Protein AF-A0A7C1WJR2-F1 (afdb_monomer_lite)

pLDDT: mean 90.22, std 9.11, range [65.12, 98.56]

Secondary structure (DSSP, 8-state):
-EEEEE-SS-EEEEEEES--B-TTS-B---TT-EEEE-TT-EEEEE--S--EEEEEESSSPPEEEEEE-----

Sequence (73 aa):
MKIVAVARSDEHVFNLKGGQGTKSGRKLRFSGDYALNTSGQPHSAFVSAETIALVVYTGEPDEIKSISVVDIR

Foldseek 3Di:
DKWKWFFQAKKKKAWQQAAAADLQRHHPDGHGDIDIRHHRRTDMGHHPDDTDIDMDGPDDGIDTPDDDDDHRD

Structure (mmCIF, N/CA/C/O backbone):
data_AF-A0A7C1WJR2-F1
#
_entry.id   AF-A0A7C1WJR2-F1
#
loop_
_atom_site.group_PDB
_atom_site.id
_atom_site.type_symbol
_atom_site.label_atom_id
_atom_site.label_alt_id
_atom_site.label_comp_id
_atom_site.label_asym_id
_atom_site.label_entity_id
_atom_site.label_seq_id
_atom_site.pdbx_PDB_ins_co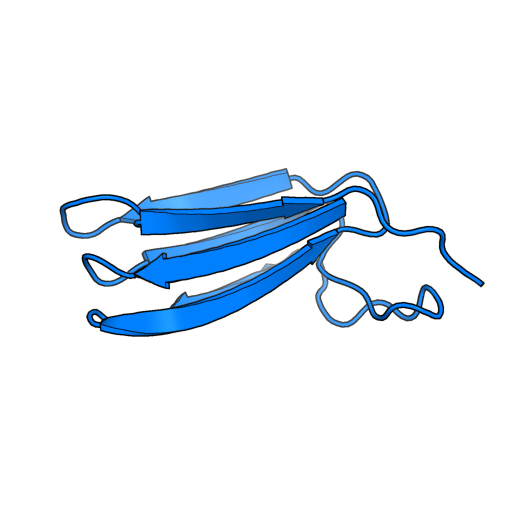de
_atom_site.Cartn_x
_atom_site.Cartn_y
_atom_site.Cartn_z
_atom_site.occupancy
_atom_site.B_iso_or_equiv
_atom_site.auth_seq_id
_atom_site.auth_comp_id
_atom_site.auth_asym_id
_atom_site.auth_atom_id
_atom_site.pdbx_PDB_model_num
ATOM 1 N N . MET A 1 1 ? 7.819 10.014 -6.981 1.00 88.62 1 MET A N 1
ATOM 2 C CA . MET A 1 1 ? 6.828 10.535 -6.007 1.00 88.62 1 MET A CA 1
ATOM 3 C C . MET A 1 1 ? 7.014 9.832 -4.669 1.00 88.62 1 MET A C 1
ATOM 5 O O . MET A 1 1 ? 7.223 8.624 -4.663 1.00 88.62 1 MET A O 1
ATOM 9 N N . LYS A 1 2 ? 6.951 10.559 -3.552 1.00 91.88 2 LYS A N 1
ATOM 10 C CA . LYS A 1 2 ? 6.956 10.006 -2.195 1.00 91.88 2 LYS A CA 1
ATOM 11 C C . LYS A 1 2 ? 5.652 10.365 -1.485 1.00 91.88 2 LYS A C 1
ATOM 13 O O . LYS A 1 2 ? 5.296 11.541 -1.440 1.00 91.88 2 LYS A O 1
ATOM 18 N N . ILE A 1 3 ? 5.002 9.366 -0.900 1.00 94.38 3 ILE A N 1
ATOM 19 C CA . ILE A 1 3 ? 3.815 9.507 -0.049 1.00 94.38 3 ILE A CA 1
ATOM 20 C C . ILE A 1 3 ? 4.191 9.059 1.363 1.00 94.38 3 ILE A C 1
ATOM 22 O O . ILE A 1 3 ? 4.890 8.056 1.520 1.00 94.38 3 ILE A O 1
ATOM 26 N N . VAL A 1 4 ? 3.759 9.804 2.378 1.00 96.62 4 VAL A N 1
ATOM 27 C CA . VAL A 1 4 ? 3.847 9.415 3.794 1.00 96.62 4 VAL A CA 1
ATOM 28 C C . VAL A 1 4 ? 2.439 9.416 4.366 1.00 96.62 4 VAL A C 1
ATOM 30 O O . VAL A 1 4 ? 1.735 10.420 4.233 1.00 96.62 4 VAL A O 1
ATOM 33 N N . ALA A 1 5 ? 2.053 8.319 5.007 1.00 97.75 5 ALA A N 1
ATOM 34 C CA . ALA A 1 5 ? 0.702 8.101 5.499 1.00 97.75 5 ALA A CA 1
ATOM 35 C C . ALA A 1 5 ? 0.698 7.374 6.848 1.00 97.75 5 ALA A C 1
ATOM 37 O O . ALA A 1 5 ? 1.712 6.820 7.287 1.00 97.75 5 ALA A O 1
ATOM 38 N N . VAL A 1 6 ? -0.457 7.403 7.505 1.00 98.44 6 VAL A N 1
ATOM 39 C CA . VAL A 1 6 ? -0.786 6.537 8.638 1.00 98.44 6 VAL A CA 1
ATOM 40 C C . VAL A 1 6 ? -2.033 5.748 8.267 1.00 98.44 6 VAL A C 1
ATOM 42 O O . VAL A 1 6 ? -3.048 6.347 7.907 1.00 98.44 6 VAL A O 1
ATOM 45 N N . ALA A 1 7 ? -1.962 4.424 8.379 1.00 98.12 7 ALA A N 1
ATOM 46 C CA . ALA A 1 7 ? -3.090 3.551 8.084 1.00 98.12 7 ALA A CA 1
ATOM 47 C C . ALA A 1 7 ? -4.202 3.753 9.128 1.00 98.12 7 ALA A C 1
ATOM 49 O O . ALA A 1 7 ? -3.960 3.614 10.329 1.00 98.12 7 ALA A O 1
ATOM 50 N N . ARG A 1 8 ? -5.417 4.124 8.704 1.00 98.38 8 ARG A N 1
ATOM 51 C CA . ARG A 1 8 ? -6.575 4.290 9.614 1.00 98.38 8 ARG A CA 1
ATOM 52 C C . ARG A 1 8 ? -7.342 2.986 9.841 1.00 98.38 8 ARG A C 1
ATOM 54 O O . ARG A 1 8 ? -8.110 2.889 10.796 1.00 98.38 8 ARG A O 1
ATOM 61 N N . SER A 1 9 ? -7.097 1.998 8.992 1.00 98.44 9 SER A N 1
ATOM 62 C CA . SER A 1 9 ? -7.527 0.605 9.093 1.00 98.44 9 SER A CA 1
ATOM 63 C C . SER A 1 9 ? -6.441 -0.290 8.481 1.00 98.44 9 SER A C 1
ATOM 65 O O . SER A 1 9 ? -5.456 0.236 7.964 1.00 98.44 9 SER A O 1
ATOM 67 N N . ASP A 1 10 ? -6.578 -1.617 8.550 1.00 98.56 10 ASP A N 1
ATOM 68 C CA . ASP A 1 10 ? -5.651 -2.500 7.832 1.00 98.56 10 ASP A CA 1
ATOM 69 C C . ASP A 1 10 ? -5.778 -2.259 6.321 1.00 98.56 10 ASP A C 1
ATOM 71 O O . ASP A 1 10 ? -6.882 -2.328 5.764 1.00 98.56 10 ASP A O 1
ATOM 75 N N . GLU A 1 11 ? -4.645 -1.989 5.676 1.00 98.06 11 GLU A N 1
ATOM 76 C CA . GLU A 1 11 ? -4.507 -1.767 4.241 1.00 98.06 11 GLU A CA 1
ATOM 77 C C . GLU A 1 11 ? -3.717 -2.920 3.610 1.00 98.06 11 GLU A C 1
ATOM 79 O O . GLU A 1 11 ? -2.541 -3.157 3.906 1.00 98.06 11 GLU A O 1
ATOM 84 N N . HIS A 1 12 ? -4.368 -3.618 2.688 1.00 97.50 12 HIS A N 1
ATOM 85 C CA . HIS A 1 12 ? -3.779 -4.672 1.878 1.00 97.50 12 HIS A CA 1
ATOM 86 C C . HIS A 1 12 ? -3.376 -4.107 0.520 1.00 97.50 12 HIS A C 1
ATOM 88 O O . HIS A 1 12 ? -4.228 -3.630 -0.231 1.00 97.50 12 HIS A O 1
ATOM 94 N N . VAL A 1 13 ? -2.096 -4.210 0.171 1.00 95.31 13 VAL A N 1
ATOM 95 C CA . VAL A 1 13 ? -1.559 -3.707 -1.098 1.00 95.31 13 VAL A CA 1
ATOM 96 C C . VAL A 1 13 ? -1.052 -4.870 -1.936 1.00 95.31 13 VAL A C 1
ATOM 98 O O . VAL A 1 13 ? -0.109 -5.560 -1.550 1.00 95.31 13 VAL A O 1
ATOM 101 N N . PHE A 1 14 ? -1.643 -5.052 -3.113 1.00 95.25 14 PHE A N 1
ATOM 102 C CA . PHE A 1 14 ? -1.225 -6.032 -4.111 1.00 95.25 14 PHE A CA 1
ATOM 103 C C . PHE A 1 14 ? -0.687 -5.310 -5.345 1.00 95.25 14 PHE A C 1
ATOM 105 O O . PHE A 1 14 ? -1.425 -4.608 -6.037 1.00 95.25 14 PHE A O 1
ATOM 112 N N . ASN A 1 15 ? 0.594 -5.486 -5.659 1.00 92.19 15 ASN A N 1
ATOM 113 C CA . ASN A 1 15 ? 1.190 -4.852 -6.834 1.00 92.19 15 ASN A CA 1
ATOM 114 C C . ASN A 1 15 ? 0.832 -5.621 -8.109 1.00 92.19 15 ASN A C 1
ATOM 116 O O . ASN A 1 15 ? 1.180 -6.790 -8.260 1.00 92.19 15 ASN A O 1
ATOM 120 N N . LEU A 1 16 ? 0.188 -4.952 -9.063 1.00 92.12 16 LEU A N 1
ATOM 121 C CA . LEU A 1 16 ? -0.209 -5.535 -10.347 1.00 92.12 16 LEU A CA 1
ATOM 122 C C . LEU A 1 16 ? 0.852 -5.276 -11.425 1.00 92.12 16 LEU A C 1
ATOM 124 O O . LEU A 1 16 ? 1.234 -6.179 -12.169 1.00 92.12 16 LEU A O 1
ATOM 128 N N . LYS A 1 17 ? 1.388 -4.053 -11.483 1.00 89.81 17 LYS A N 1
ATOM 129 C CA . LYS A 1 17 ? 2.437 -3.633 -12.427 1.00 89.81 17 LYS A CA 1
ATOM 130 C C . LYS A 1 17 ? 3.394 -2.667 -11.740 1.00 89.81 17 LYS A C 1
ATOM 132 O O . LYS A 1 17 ? 2.953 -1.791 -11.005 1.00 89.81 17 LYS A O 1
ATOM 137 N N . GLY A 1 18 ? 4.686 -2.767 -12.037 1.00 82.94 18 GLY A N 1
ATOM 138 C CA . GLY A 1 18 ? 5.687 -1.858 -11.477 1.00 82.94 18 GLY A CA 1
ATOM 139 C C . GLY A 1 18 ? 6.014 -2.210 -10.028 1.00 82.94 18 GLY A C 1
ATOM 140 O O . GLY A 1 18 ? 6.176 -3.387 -9.710 1.00 82.94 18 GLY A O 1
ATOM 141 N N . GLY A 1 19 ? 6.152 -1.200 -9.174 1.00 71.62 19 GLY A N 1
ATOM 142 C CA . GLY A 1 19 ? 6.412 -1.393 -7.754 1.00 71.62 19 GLY A CA 1
ATOM 143 C C . GLY A 1 19 ? 7.212 -0.256 -7.130 1.00 71.62 19 GLY A C 1
ATOM 144 O O . GLY A 1 19 ? 7.811 0.580 -7.812 1.00 71.62 19 GLY A O 1
ATOM 145 N N . GLN A 1 20 ? 7.223 -0.241 -5.798 1.00 75.69 20 GLN A N 1
ATOM 146 C CA . GLN A 1 20 ? 8.009 0.718 -5.030 1.00 75.69 20 GLN A CA 1
ATOM 147 C C . GLN A 1 20 ? 9.502 0.583 -5.342 1.00 75.69 20 GLN A C 1
ATOM 149 O O . GLN A 1 20 ? 10.004 -0.512 -5.611 1.00 75.69 20 GLN A O 1
ATOM 154 N N . GLY A 1 21 ? 10.223 1.697 -5.262 1.00 77.62 21 GLY A N 1
ATOM 155 C CA . GLY A 1 21 ? 11.664 1.750 -5.475 1.00 77.62 21 GLY A CA 1
ATOM 156 C C . GLY A 1 21 ? 12.390 2.562 -4.411 1.00 77.62 21 GLY A C 1
ATOM 157 O O . GLY A 1 21 ? 11.781 3.187 -3.546 1.00 77.62 21 GLY A O 1
ATOM 158 N N . THR A 1 22 ? 13.715 2.565 -4.464 1.00 75.56 22 THR A N 1
ATOM 159 C CA . THR A 1 22 ? 14.553 3.476 -3.681 1.00 75.56 22 THR A CA 1
ATOM 160 C C . THR A 1 22 ? 14.734 4.807 -4.413 1.00 75.56 22 THR A C 1
ATOM 162 O O . THR A 1 22 ? 14.475 4.928 -5.612 1.00 75.56 22 THR A O 1
ATOM 165 N N . LYS A 1 23 ? 15.288 5.804 -3.711 1.00 70.75 23 LYS A N 1
ATOM 166 C CA . LYS A 1 23 ? 15.724 7.078 -4.314 1.00 70.75 23 LYS A CA 1
ATOM 167 C C . LYS A 1 23 ? 16.790 6.927 -5.411 1.00 70.75 23 LYS A C 1
ATOM 169 O O . LYS A 1 23 ? 16.964 7.855 -6.183 1.00 70.75 23 LYS A O 1
ATOM 174 N N . SER A 1 24 ? 17.486 5.789 -5.464 1.00 72.25 24 SER A N 1
ATOM 175 C CA . SER A 1 24 ? 18.477 5.445 -6.496 1.00 72.25 24 SER A CA 1
ATOM 176 C C . SER A 1 24 ? 17.882 4.618 -7.645 1.00 72.25 24 SER A C 1
ATOM 178 O O . SER A 1 24 ? 18.610 3.964 -8.384 1.00 72.25 24 SER A O 1
ATOM 180 N N . GLY A 1 25 ? 16.550 4.532 -7.735 1.00 68.38 25 GLY A N 1
ATOM 181 C CA . GLY A 1 25 ? 15.856 3.793 -8.790 1.00 68.38 25 GLY A CA 1
ATOM 182 C C . GLY A 1 25 ? 15.861 2.268 -8.634 1.00 68.38 25 GLY A C 1
ATOM 183 O O . GLY A 1 25 ? 15.272 1.577 -9.465 1.00 68.38 25 GLY A O 1
ATOM 184 N N . ARG A 1 26 ? 16.458 1.712 -7.566 1.00 77.62 26 ARG A N 1
ATOM 185 C CA . ARG A 1 26 ? 16.412 0.263 -7.310 1.00 77.62 26 ARG A CA 1
ATOM 186 C C . ARG A 1 26 ? 14.977 -0.149 -7.004 1.00 77.62 26 ARG A C 1
ATOM 188 O O . ARG A 1 26 ? 14.387 0.372 -6.061 1.00 77.62 26 ARG A O 1
ATOM 195 N N . LYS A 1 27 ? 14.434 -1.115 -7.744 1.00 76.38 27 LYS A N 1
ATOM 196 C CA . LYS A 1 27 ? 13.118 -1.694 -7.442 1.00 76.38 27 LYS A CA 1
ATOM 197 C C . LYS A 1 27 ? 13.169 -2.451 -6.112 1.00 76.38 27 LYS A C 1
ATOM 199 O O . LYS A 1 27 ? 14.100 -3.215 -5.865 1.00 76.38 27 LYS A O 1
ATOM 204 N N . LEU A 1 28 ? 12.194 -2.190 -5.250 1.00 75.25 28 LEU A N 1
ATOM 205 C CA . LEU A 1 28 ? 12.002 -2.860 -3.961 1.00 75.25 28 LEU A CA 1
ATOM 206 C C . LEU A 1 28 ? 10.829 -3.831 -3.993 1.00 75.25 28 LEU A C 1
ATOM 208 O O . LEU A 1 28 ? 10.828 -4.777 -3.213 1.00 75.25 28 LEU A O 1
ATOM 212 N N . ARG A 1 29 ? 9.848 -3.586 -4.867 1.00 76.38 29 ARG A N 1
ATOM 213 C CA . ARG A 1 29 ? 8.710 -4.475 -5.072 1.00 76.38 29 ARG A CA 1
ATOM 214 C C . ARG A 1 29 ? 8.451 -4.739 -6.549 1.00 76.38 29 ARG A C 1
ATOM 216 O O . ARG A 1 29 ? 8.816 -3.926 -7.403 1.00 76.38 29 ARG A O 1
ATOM 223 N N . PHE A 1 30 ? 7.820 -5.870 -6.816 1.00 80.62 30 PHE A N 1
ATOM 224 C CA . PHE A 1 30 ? 7.521 -6.408 -8.136 1.00 80.62 30 PHE A CA 1
ATOM 225 C C . PHE A 1 30 ? 6.028 -6.730 -8.266 1.00 80.62 30 PHE A C 1
ATOM 227 O O . PHE A 1 30 ? 5.297 -6.796 -7.276 1.00 80.62 30 PHE A O 1
ATOM 234 N N . SER A 1 31 ? 5.568 -6.942 -9.500 1.00 86.38 31 SER A N 1
ATOM 235 C CA . SER A 1 31 ? 4.244 -7.515 -9.754 1.00 86.38 31 SER A CA 1
ATOM 236 C C . SER A 1 31 ? 4.072 -8.832 -8.994 1.00 86.38 31 SER A C 1
ATOM 238 O O . SER A 1 31 ? 4.957 -9.684 -9.032 1.00 86.38 31 SER A O 1
ATOM 240 N N . GLY A 1 32 ? 2.929 -8.995 -8.333 1.00 88.88 32 GLY A N 1
ATOM 241 C CA . GLY A 1 32 ? 2.616 -10.137 -7.475 1.00 88.88 32 GLY A CA 1
ATOM 242 C C . GLY A 1 32 ? 2.973 -9.933 -6.001 1.00 88.88 32 GLY A C 1
ATOM 243 O O . GLY A 1 32 ? 2.493 -10.695 -5.165 1.00 88.88 32 GLY A O 1
ATOM 244 N N . ASP A 1 33 ? 3.749 -8.901 -5.654 1.00 92.50 33 ASP A N 1
ATOM 245 C CA . ASP A 1 33 ? 4.071 -8.635 -4.254 1.00 92.50 33 ASP A CA 1
ATOM 246 C C . ASP A 1 33 ? 2.847 -8.180 -3.465 1.00 92.50 33 ASP A C 1
ATOM 248 O O . ASP A 1 33 ? 2.060 -7.340 -3.912 1.00 92.50 33 ASP A O 1
ATOM 252 N N . TYR A 1 34 ? 2.786 -8.671 -2.232 1.00 93.88 34 TYR A N 1
ATOM 253 C CA . TYR A 1 34 ? 1.815 -8.284 -1.226 1.00 93.88 34 TYR A CA 1
ATOM 254 C C . TYR A 1 34 ? 2.476 -7.481 -0.098 1.00 93.88 34 TYR A C 1
ATOM 256 O O . TYR A 1 34 ? 3.603 -7.763 0.331 1.00 93.88 34 TYR A O 1
ATOM 264 N N . ALA A 1 35 ? 1.769 -6.474 0.400 1.00 93.75 35 ALA A N 1
ATOM 265 C CA . ALA A 1 35 ? 2.094 -5.766 1.627 1.00 93.75 35 ALA A CA 1
ATOM 266 C C . ALA A 1 35 ? 0.846 -5.624 2.498 1.00 93.75 35 ALA A C 1
ATOM 268 O O . ALA A 1 35 ? -0.258 -5.465 1.985 1.00 93.75 35 ALA A O 1
ATOM 269 N N . LEU A 1 36 ? 1.060 -5.633 3.809 1.00 97.12 36 LEU A N 1
ATOM 270 C CA . LEU A 1 36 ? 0.060 -5.264 4.797 1.00 97.12 36 LEU A CA 1
ATOM 271 C C . LEU A 1 36 ? 0.585 -4.056 5.565 1.00 97.12 36 LEU A C 1
ATOM 273 O O . LEU A 1 36 ? 1.669 -4.144 6.149 1.00 97.12 36 LEU A O 1
ATOM 277 N N . ASN A 1 37 ? -0.174 -2.965 5.561 1.00 97.75 37 ASN A N 1
ATOM 278 C CA . ASN A 1 37 ? -0.000 -1.883 6.518 1.00 97.75 37 ASN A CA 1
ATOM 279 C C . ASN A 1 37 ? -1.091 -2.030 7.582 1.00 97.75 37 ASN A C 1
ATOM 281 O O . ASN A 1 37 ? -2.275 -1.907 7.280 1.00 97.75 37 ASN A O 1
ATOM 285 N N . THR A 1 38 ? -0.708 -2.358 8.813 1.00 98.44 38 THR A N 1
ATOM 286 C CA . THR A 1 38 ? -1.670 -2.593 9.899 1.00 98.44 38 THR A CA 1
ATOM 287 C C . THR A 1 38 ? -2.252 -1.279 10.407 1.00 98.44 38 THR A C 1
ATOM 289 O O . THR A 1 38 ? -1.570 -0.254 10.390 1.00 98.44 38 THR A O 1
ATOM 292 N N . SER A 1 39 ? -3.469 -1.303 10.939 1.00 98.44 39 SER A N 1
ATOM 293 C CA . SER A 1 39 ? -4.114 -0.135 11.540 1.00 98.44 39 SER A CA 1
ATOM 294 C C . SER A 1 39 ? -3.189 0.603 12.522 1.00 98.44 39 SER A C 1
ATOM 296 O O . SER A 1 39 ? -2.536 0.002 13.378 1.00 98.44 39 SER A O 1
ATOM 298 N N . GLY A 1 40 ? -3.095 1.924 12.367 1.00 98.19 40 GLY A N 1
ATOM 299 C CA . GLY A 1 40 ? -2.208 2.807 13.123 1.00 98.19 40 GLY A CA 1
ATOM 300 C C . GLY A 1 40 ? -0.764 2.868 12.616 1.00 98.19 40 GLY A C 1
ATOM 301 O O . GLY A 1 40 ? -0.002 3.705 13.100 1.00 98.19 40 GLY A O 1
ATOM 302 N N . GLN A 1 41 ? -0.365 2.034 11.649 1.00 98.12 41 GLN A N 1
ATOM 303 C CA . GLN A 1 41 ? 1.014 1.973 11.164 1.00 98.12 41 GLN A CA 1
ATOM 304 C C . GLN A 1 41 ? 1.389 3.227 10.359 1.00 98.12 41 GLN A C 1
ATOM 306 O O . GLN A 1 41 ? 0.811 3.477 9.292 1.00 98.12 41 GLN A O 1
ATOM 311 N N . PRO A 1 42 ? 2.424 3.977 10.786 1.00 98.00 42 PRO A N 1
ATOM 312 C CA . PRO A 1 42 ? 3.068 4.964 9.934 1.00 98.00 42 PRO A CA 1
ATOM 313 C C . PRO A 1 42 ? 3.852 4.249 8.836 1.00 98.00 42 PRO A C 1
ATOM 315 O O . PRO A 1 42 ? 4.676 3.373 9.115 1.00 98.00 42 PRO A O 1
ATOM 318 N N . HIS A 1 43 ? 3.635 4.633 7.585 1.00 95.25 43 HIS A N 1
ATOM 319 C CA . HIS A 1 43 ? 4.335 4.032 6.458 1.00 95.25 43 HIS A CA 1
ATOM 320 C C . HIS A 1 43 ? 4.577 5.048 5.332 1.00 95.25 43 HIS A C 1
ATOM 322 O O . HIS A 1 43 ? 4.166 6.212 5.384 1.00 95.25 43 HIS A O 1
ATOM 328 N N . SER A 1 44 ? 5.342 4.635 4.320 1.00 93.12 44 SER A N 1
ATOM 329 C CA . SER A 1 44 ? 5.611 5.477 3.157 1.00 93.12 44 SER A CA 1
ATOM 330 C C . SER A 1 44 ? 5.757 4.655 1.889 1.00 93.12 44 SER A C 1
ATOM 332 O O . SER A 1 44 ? 6.270 3.537 1.924 1.00 93.12 44 SER A O 1
ATOM 334 N N . ALA A 1 45 ? 5.370 5.253 0.768 1.00 89.75 45 ALA A N 1
ATOM 335 C CA . ALA A 1 45 ? 5.557 4.693 -0.558 1.00 89.75 45 ALA A CA 1
ATOM 336 C C . ALA A 1 45 ? 6.453 5.612 -1.384 1.00 89.75 45 ALA A C 1
ATOM 338 O O . ALA A 1 45 ? 6.176 6.804 -1.529 1.00 89.75 45 ALA A O 1
ATOM 339 N N . PHE A 1 46 ? 7.527 5.058 -1.948 1.00 89.81 46 PHE A N 1
ATOM 340 C CA . PHE A 1 46 ? 8.324 5.741 -2.960 1.00 89.81 46 PHE A CA 1
ATOM 341 C C . PHE A 1 46 ? 8.080 5.091 -4.320 1.00 89.81 46 PHE A C 1
ATOM 343 O O . PHE A 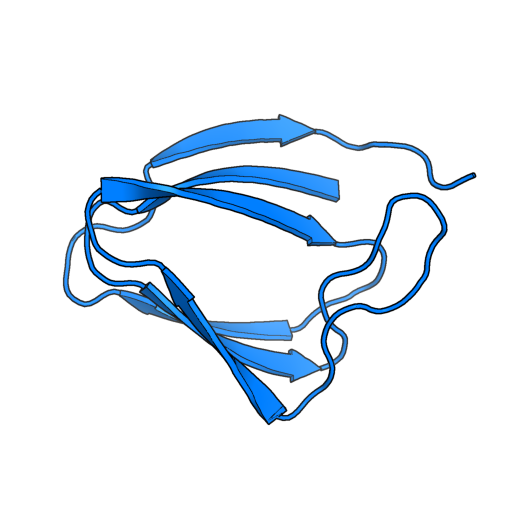1 46 ? 8.468 3.949 -4.559 1.00 89.81 46 PHE A O 1
ATOM 350 N N . VAL A 1 47 ? 7.417 5.834 -5.200 1.00 86.75 47 VAL A N 1
ATOM 351 C CA . VAL A 1 47 ? 7.030 5.405 -6.545 1.00 86.75 47 VAL A CA 1
ATOM 352 C C . VAL A 1 47 ? 7.963 6.100 -7.535 1.00 86.75 47 VAL A C 1
ATOM 354 O O . VAL A 1 47 ? 7.819 7.300 -7.798 1.00 86.75 47 VAL A O 1
ATOM 357 N N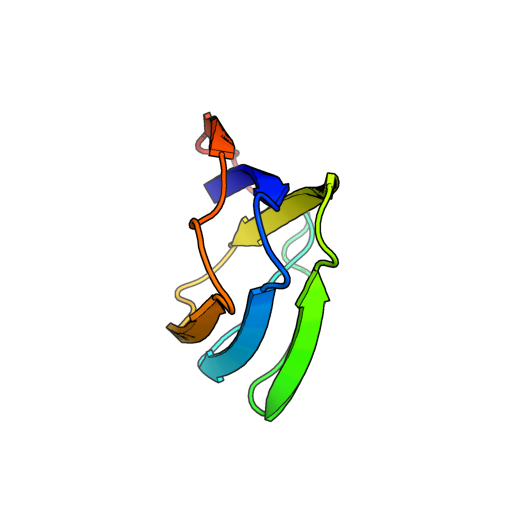 . SER A 1 48 ? 8.975 5.368 -8.009 1.00 83.88 48 SER A N 1
ATOM 358 C CA . SER A 1 48 ? 10.002 5.852 -8.948 1.00 83.88 48 SER A CA 1
ATOM 359 C C . SER A 1 48 ? 9.652 5.616 -10.420 1.00 83.88 48 SER A C 1
ATOM 361 O O . SER A 1 48 ? 10.291 6.188 -11.295 1.00 83.88 48 SER A O 1
ATOM 363 N N . ALA A 1 49 ? 8.650 4.783 -10.696 1.00 82.69 49 ALA A N 1
ATOM 364 C CA . ALA A 1 49 ? 8.131 4.487 -12.025 1.00 82.69 49 ALA A CA 1
ATOM 365 C C . ALA A 1 49 ? 6.618 4.244 -11.943 1.00 82.69 49 ALA A C 1
ATOM 367 O O . ALA A 1 49 ? 6.095 3.986 -10.855 1.00 82.69 49 ALA A O 1
ATOM 368 N N . GLU A 1 50 ? 5.924 4.297 -13.084 1.00 86.56 50 GLU A N 1
ATOM 369 C CA . GLU A 1 50 ? 4.497 3.967 -13.160 1.00 86.56 50 GLU A CA 1
ATOM 370 C C . GLU A 1 50 ? 4.221 2.623 -12.464 1.00 86.56 50 GLU A C 1
ATOM 372 O O . GLU A 1 50 ? 4.852 1.604 -12.759 1.00 86.56 50 GLU A O 1
ATOM 377 N N . THR A 1 51 ? 3.302 2.648 -11.501 1.00 88.06 51 THR A N 1
ATOM 378 C CA . THR A 1 51 ? 2.953 1.503 -10.660 1.00 88.06 51 THR A CA 1
ATOM 379 C C . THR A 1 51 ? 1.440 1.399 -10.577 1.00 88.06 51 THR A C 1
ATOM 381 O O . THR A 1 51 ? 0.765 2.395 -10.332 1.00 88.06 51 THR A O 1
ATOM 384 N N . ILE A 1 52 ? 0.924 0.189 -10.771 1.00 92.56 52 ILE A N 1
ATOM 385 C CA . ILE A 1 52 ? -0.491 -0.147 -10.622 1.00 92.56 52 ILE A CA 1
ATOM 386 C C . ILE A 1 52 ? -0.590 -1.138 -9.469 1.00 92.56 52 ILE A C 1
ATOM 388 O O . ILE A 1 52 ? 0.064 -2.183 -9.502 1.00 92.56 52 ILE A O 1
ATOM 392 N N . ALA A 1 53 ? -1.412 -0.824 -8.474 1.00 93.00 53 ALA A N 1
ATOM 393 C CA . ALA A 1 53 ? -1.676 -1.687 -7.333 1.00 93.00 53 ALA A CA 1
ATOM 394 C C . ALA A 1 53 ? -3.182 -1.774 -7.067 1.00 93.00 53 ALA A C 1
ATOM 396 O O . ALA A 1 53 ? -3.908 -0.802 -7.278 1.00 93.00 53 ALA A O 1
ATOM 397 N N . LEU A 1 54 ? -3.632 -2.936 -6.599 1.00 95.94 54 LEU A N 1
ATOM 398 C CA . LEU A 1 54 ? -4.926 -3.094 -5.952 1.00 95.94 54 LEU A CA 1
ATOM 399 C C . LEU A 1 54 ? -4.728 -2.844 -4.461 1.00 95.94 54 LEU A C 1
ATOM 401 O O . LEU A 1 54 ? -3.934 -3.531 -3.819 1.00 95.94 54 LEU A O 1
ATOM 405 N N . VAL A 1 55 ? -5.457 -1.868 -3.932 1.00 96.00 55 VAL A N 1
ATOM 406 C CA . VAL A 1 55 ? -5.424 -1.515 -2.517 1.00 96.00 55 VAL A CA 1
ATOM 407 C C . VAL A 1 55 ? -6.800 -1.770 -1.923 1.00 96.00 55 VAL A C 1
ATOM 409 O O . VAL A 1 55 ? -7.802 -1.307 -2.468 1.00 96.00 55 VAL A O 1
ATOM 412 N N . VAL A 1 56 ? -6.847 -2.533 -0.835 1.00 98.00 56 VAL A N 1
ATOM 413 C CA . VAL A 1 56 ? -8.078 -2.848 -0.107 1.00 98.00 56 VAL A CA 1
ATOM 414 C C . VAL A 1 56 ? -7.925 -2.373 1.329 1.00 98.00 56 VAL A C 1
ATOM 416 O O . VAL A 1 56 ? -7.025 -2.825 2.034 1.00 98.00 56 VAL A O 1
ATOM 419 N N . TYR A 1 57 ? -8.828 -1.495 1.756 1.00 98.06 57 TYR A N 1
ATOM 420 C CA . TYR A 1 57 ? -8.941 -1.054 3.141 1.00 98.06 57 TYR A CA 1
ATOM 421 C C . TYR A 1 57 ? -10.035 -1.850 3.839 1.00 98.06 57 TYR A C 1
ATOM 423 O O . TYR A 1 57 ? -11.121 -2.049 3.292 1.00 98.06 57 TYR A O 1
ATOM 431 N N . THR A 1 58 ? -9.758 -2.293 5.059 1.00 98.44 58 THR A N 1
ATOM 432 C CA . THR A 1 58 ? -10.764 -2.947 5.912 1.00 98.44 58 THR A CA 1
ATOM 433 C C . THR A 1 58 ? -11.760 -1.955 6.523 1.00 98.44 58 THR A C 1
ATOM 435 O O . THR A 1 58 ? -12.814 -2.361 7.008 1.00 98.44 58 THR A O 1
ATOM 438 N N . GLY A 1 59 ? -11.454 -0.658 6.476 1.00 98.12 59 GLY A N 1
ATOM 439 C CA . GLY A 1 59 ? -12.311 0.430 6.933 1.00 98.12 59 GLY A CA 1
ATOM 440 C C . GLY A 1 59 ? -11.863 1.764 6.338 1.00 98.12 59 GLY A C 1
ATOM 441 O O . GLY A 1 59 ? -11.730 1.888 5.123 1.00 98.12 59 GLY A O 1
ATOM 442 N N . GLU A 1 60 ? -11.626 2.759 7.197 1.00 98.25 60 GLU A N 1
ATOM 443 C CA . GLU A 1 60 ? -11.177 4.086 6.763 1.00 98.25 60 GLU A CA 1
ATOM 444 C C . GLU A 1 60 ? -9.839 4.017 6.004 1.00 98.25 60 GLU A C 1
ATOM 446 O O . GLU A 1 60 ? -8.933 3.284 6.430 1.00 98.25 60 GLU A O 1
ATOM 451 N N . PRO A 1 61 ? -9.693 4.782 4.907 1.00 97.44 61 PRO A N 1
ATOM 452 C CA . PRO A 1 61 ? -8.475 4.807 4.115 1.00 97.44 61 PRO A CA 1
ATOM 453 C C . PRO A 1 61 ? -7.333 5.507 4.854 1.00 97.44 61 PRO A C 1
ATOM 455 O O . PRO A 1 61 ? -7.505 6.115 5.912 1.00 97.44 61 PRO A O 1
ATOM 458 N N . ASP A 1 62 ? -6.151 5.454 4.256 1.00 97.62 62 ASP A N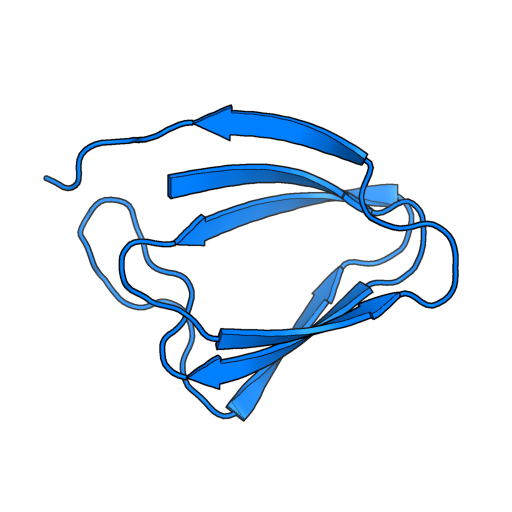 1
ATOM 459 C CA . ASP A 1 62 ? -4.966 6.138 4.751 1.00 97.62 62 ASP A CA 1
ATOM 460 C C . ASP A 1 62 ? -5.177 7.626 5.048 1.00 97.62 62 ASP A C 1
ATOM 462 O O . ASP A 1 62 ? -5.701 8.400 4.242 1.00 97.62 62 ASP A O 1
ATOM 466 N N . GLU A 1 63 ? -4.633 8.061 6.182 1.00 98.19 63 GLU A N 1
ATOM 467 C CA . GLU A 1 63 ? -4.452 9.475 6.468 1.00 98.19 63 GLU A CA 1
ATOM 468 C C . GLU A 1 63 ? -3.126 9.944 5.867 1.00 98.19 63 GLU A C 1
ATOM 470 O O . GLU A 1 63 ? -2.043 9.740 6.430 1.00 98.19 63 GLU A O 1
ATOM 475 N N . ILE A 1 64 ? -3.215 10.599 4.712 1.00 97.50 64 ILE A N 1
ATOM 476 C CA . ILE A 1 64 ? -2.054 11.144 4.013 1.00 97.50 64 ILE A CA 1
ATOM 477 C C . ILE A 1 64 ? -1.487 12.335 4.787 1.00 97.50 64 ILE A C 1
ATOM 479 O O . ILE A 1 64 ? -2.133 13.369 4.944 1.00 97.50 64 ILE A O 1
ATOM 483 N N . LYS A 1 65 ? -0.234 12.212 5.233 1.00 98.19 65 LYS A N 1
ATOM 484 C CA . LYS A 1 65 ? 0.490 13.271 5.951 1.00 98.19 65 LYS A CA 1
ATOM 485 C C . LYS A 1 65 ? 1.269 14.179 5.009 1.00 98.19 65 LYS A C 1
ATOM 487 O O . LYS A 1 65 ? 1.415 15.366 5.277 1.00 98.19 65 LYS A O 1
ATOM 492 N N . SER A 1 66 ? 1.810 13.625 3.924 1.00 97.69 66 SER A N 1
ATOM 493 C CA . SER A 1 66 ? 2.489 14.416 2.893 1.00 97.69 66 SER A CA 1
ATOM 494 C C . SER A 1 66 ? 2.587 13.672 1.565 1.00 97.69 66 SER A C 1
ATOM 496 O O . SER A 1 66 ? 2.729 12.447 1.531 1.00 97.69 66 SER A O 1
ATOM 498 N N . ILE A 1 67 ? 2.581 14.441 0.475 1.00 96.38 67 ILE A N 1
ATOM 499 C CA . ILE A 1 67 ? 2.909 13.987 -0.878 1.00 96.38 67 ILE A CA 1
ATOM 500 C C . ILE A 1 67 ? 3.968 14.934 -1.435 1.00 96.38 67 ILE A C 1
ATOM 502 O O . ILE A 1 67 ? 3.839 16.151 -1.334 1.00 96.38 67 ILE A O 1
ATOM 506 N N . SER A 1 68 ? 5.030 14.380 -2.013 1.00 95.00 68 SER A N 1
ATOM 507 C CA . SER A 1 68 ? 6.097 15.164 -2.638 1.00 95.00 68 SER A CA 1
ATOM 508 C C . SER A 1 68 ? 6.633 14.498 -3.899 1.00 95.00 68 SER A C 1
ATOM 510 O O . SER A 1 68 ? 6.680 13.270 -4.026 1.00 95.00 68 SER A O 1
ATOM 512 N N . VAL A 1 69 ? 7.081 15.317 -4.845 1.00 91.12 69 VAL A N 1
ATOM 513 C CA . VAL A 1 69 ? 7.9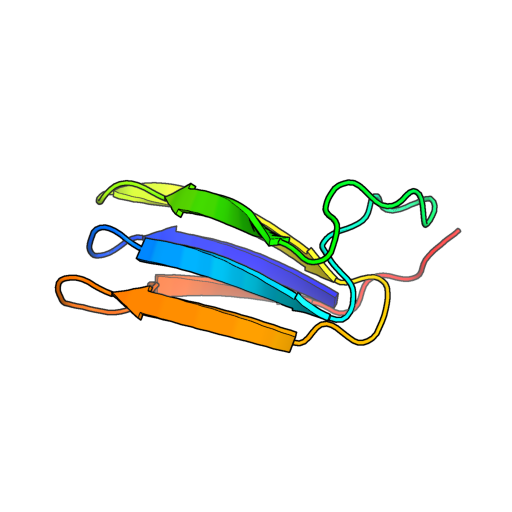30 14.866 -5.948 1.00 91.12 69 VAL A CA 1
ATOM 514 C C . VAL A 1 69 ? 9.377 14.977 -5.479 1.00 91.12 69 VAL A C 1
ATOM 516 O O . VAL A 1 69 ? 9.765 15.968 -4.871 1.00 91.12 69 VAL A O 1
ATOM 519 N N . VAL A 1 70 ? 10.151 13.915 -5.688 1.00 86.88 70 VAL A N 1
ATOM 520 C CA . VAL A 1 70 ? 11.558 13.836 -5.292 1.00 86.88 70 VAL A CA 1
ATOM 521 C C . VAL A 1 70 ? 12.322 13.350 -6.507 1.00 86.88 70 VAL A C 1
ATOM 523 O O . VAL A 1 70 ? 11.974 12.294 -7.044 1.00 86.88 70 VAL A O 1
ATOM 526 N N . ASP A 1 71 ? 13.342 14.102 -6.903 1.00 83.69 71 ASP A N 1
ATOM 527 C CA . ASP A 1 71 ? 14.200 13.735 -8.023 1.00 83.69 71 ASP A CA 1
ATOM 528 C C . ASP A 1 71 ? 14.996 12.469 -7.705 1.00 83.69 71 ASP A C 1
ATOM 530 O O . ASP A 1 71 ? 15.503 12.272 -6.592 1.00 83.69 71 ASP A O 1
ATOM 534 N N . ILE A 1 72 ? 15.073 11.592 -8.700 1.00 73.12 72 ILE A N 1
ATOM 535 C CA . ILE A 1 72 ? 15.892 10.383 -8.663 1.00 73.12 72 ILE A CA 1
ATOM 536 C C . ILE A 1 72 ? 17.311 10.809 -9.048 1.00 73.12 72 ILE A C 1
ATOM 538 O O . ILE A 1 72 ? 17.482 11.574 -9.996 1.00 73.12 72 ILE A O 1
ATOM 542 N N . ARG A 1 73 ? 18.310 10.351 -8.291 1.00 65.12 73 ARG A N 1
ATOM 543 C CA . ARG A 1 73 ? 19.726 10.538 -8.635 1.00 65.12 73 ARG A CA 1
ATOM 544 C C . ARG A 1 73 ? 20.261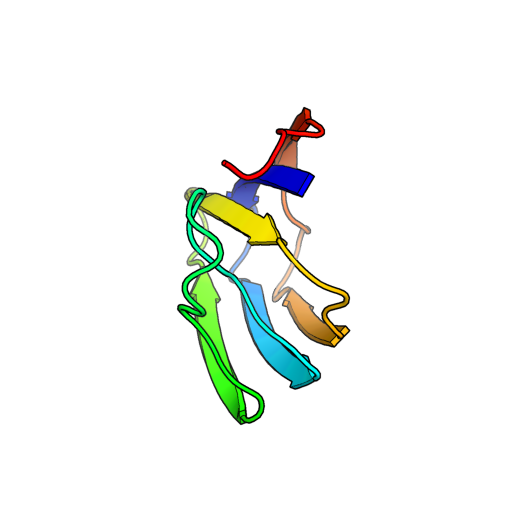 9.331 -9.380 1.00 65.12 73 ARG A C 1
ATOM 546 O O . ARG A 1 73 ? 19.856 8.207 -9.000 1.00 65.12 73 ARG A O 1
#

Radius of gyration: 12.06 Å; chains: 1; bounding box: 32×25×26 Å